Protein AF-A0A1T1HL60-F1 (afdb_monomer_lite)

Secondary structure (DSSP, 8-state):
------------HHHHHHHHHHSSSSSPPHHHHHHHHHHHHHHHHTTSS-HHHHHHHHHHHHHHHHTT-

Sequence (69 aa):
MENLIVEKSDISQAFTVWVAEYLNGFPLTEEEYDQAMFVAERLEFEGRVNHSEWLEMVWRANAALVRCT

Structure (mmCIF, N/CA/C/O backbone):
data_AF-A0A1T1HL60-F1
#
_entry.id   AF-A0A1T1HL60-F1
#
loop_
_atom_site.group_PDB
_atom_site.id
_atom_site.type_symbol
_atom_site.label_atom_id
_atom_site.label_alt_id
_atom_site.label_comp_id
_atom_site.label_asym_id
_atom_site.label_entity_id
_atom_site.label_seq_id
_atom_site.pdbx_PDB_ins_code
_atom_site.Cartn_x
_atom_site.Cartn_y
_atom_site.Cartn_z
_atom_site.occupancy
_atom_site.B_iso_or_equiv
_atom_site.auth_seq_id
_atom_site.auth_comp_id
_atom_site.auth_asym_id
_atom_site.auth_atom_id
_atom_site.pdbx_PDB_model_num
ATOM 1 N N . MET A 1 1 ? -13.003 -30.221 23.404 1.00 43.22 1 MET A N 1
ATOM 2 C CA . MET A 1 1 ? -12.295 -29.894 22.154 1.00 43.22 1 MET A CA 1
ATOM 3 C C . MET A 1 1 ? -12.385 -28.396 21.999 1.00 43.22 1 MET A C 1
ATOM 5 O O . MET A 1 1 ? -13.481 -27.887 21.803 1.00 43.22 1 MET A O 1
ATOM 9 N N . GLU A 1 2 ? -11.277 -27.709 22.258 1.00 43.19 2 GLU A N 1
ATOM 10 C CA . GLU A 1 2 ? -11.156 -26.262 22.108 1.00 43.19 2 GLU A CA 1
ATOM 11 C C . GLU A 1 2 ? -11.439 -25.894 20.652 1.00 43.19 2 GLU A C 1
ATOM 13 O O . GLU A 1 2 ? -10.683 -26.253 19.750 1.00 43.19 2 GLU A O 1
ATOM 18 N N . ASN A 1 3 ? -12.554 -25.203 20.415 1.00 40.72 3 ASN A N 1
ATOM 19 C CA . ASN A 1 3 ? -12.737 -24.480 19.170 1.00 40.72 3 ASN A CA 1
ATOM 20 C C . ASN A 1 3 ? -11.782 -23.290 19.228 1.00 40.72 3 ASN A C 1
ATOM 22 O O . ASN A 1 3 ? -12.137 -22.232 19.745 1.00 40.72 3 ASN A O 1
ATOM 26 N N . LEU A 1 4 ? -10.566 -23.483 18.710 1.00 46.72 4 LEU A N 1
ATOM 27 C CA . LEU A 1 4 ? -9.782 -22.388 18.161 1.00 46.72 4 LEU A CA 1
ATOM 28 C C . LEU A 1 4 ? -10.635 -21.762 17.055 1.00 46.72 4 LEU A C 1
ATOM 30 O O . LEU A 1 4 ? -10.588 -22.162 15.892 1.00 46.72 4 LEU A O 1
ATOM 34 N N . ILE A 1 5 ? -11.452 -20.785 17.436 1.00 52.97 5 ILE A N 1
ATOM 35 C CA . ILE A 1 5 ? -11.853 -19.735 16.520 1.00 52.97 5 ILE A CA 1
ATOM 36 C C . ILE A 1 5 ? -10.540 -19.015 16.245 1.00 52.97 5 ILE A C 1
ATOM 38 O O . ILE A 1 5 ? -10.114 -18.163 17.017 1.00 52.97 5 ILE A O 1
ATOM 42 N N . VAL A 1 6 ? -9.842 -19.464 15.201 1.00 49.72 6 VAL A N 1
ATOM 43 C CA . VAL A 1 6 ? -8.861 -18.641 14.506 1.00 49.72 6 VAL A CA 1
ATOM 44 C C . VAL A 1 6 ? -9.579 -17.323 14.300 1.00 49.72 6 VAL A C 1
ATOM 46 O O . VAL A 1 6 ? -10.588 -17.291 13.590 1.00 49.72 6 VAL A O 1
ATOM 49 N N . GLU A 1 7 ? -9.139 -16.290 15.017 1.00 46.41 7 GLU A N 1
ATOM 50 C CA . GLU A 1 7 ? -9.553 -14.922 14.771 1.00 46.41 7 GLU A CA 1
ATOM 51 C C . GLU A 1 7 ? -9.400 -14.732 13.267 1.00 46.41 7 GLU A C 1
ATOM 53 O O . GLU A 1 7 ? -8.289 -14.675 12.736 1.00 46.41 7 GLU A O 1
ATOM 58 N N . LYS A 1 8 ? -10.523 -14.734 12.542 1.00 47.91 8 LYS A N 1
ATOM 59 C CA . LYS A 1 8 ? -10.549 -14.109 11.236 1.00 47.91 8 LYS A CA 1
ATOM 60 C C . LYS A 1 8 ? -10.239 -12.665 11.567 1.00 47.91 8 LYS A C 1
ATOM 62 O O . LYS A 1 8 ? -11.128 -11.942 11.998 1.00 47.91 8 LYS A O 1
ATOM 67 N N . SER A 1 9 ? -8.962 -12.303 11.490 1.00 55.34 9 SER A N 1
ATOM 68 C CA . SER A 1 9 ? -8.562 -10.917 11.362 1.00 55.34 9 SER A CA 1
ATOM 69 C 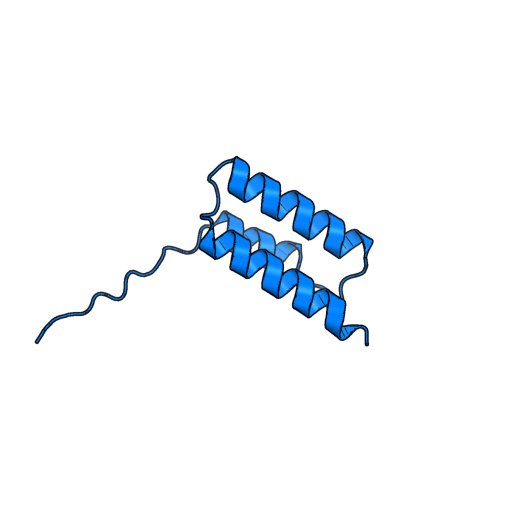C . SER A 1 9 ? -9.378 -10.438 10.170 1.00 55.34 9 SER A C 1
ATOM 71 O O . SER A 1 9 ? -9.162 -10.916 9.052 1.00 55.34 9 SER A O 1
ATOM 73 N N . ASP A 1 10 ? -10.467 -9.720 10.450 1.00 69.19 10 ASP A N 1
ATOM 74 C CA . ASP A 1 10 ? -11.383 -9.242 9.428 1.00 69.19 10 ASP A CA 1
ATOM 75 C C . ASP A 1 10 ? -10.543 -8.315 8.574 1.00 69.19 10 ASP A C 1
ATOM 77 O O . ASP A 1 10 ? -10.250 -7.194 8.984 1.00 69.19 10 ASP A O 1
ATOM 81 N N . ILE A 1 11 ? -10.075 -8.842 7.439 1.00 76.56 11 ILE A N 1
ATOM 82 C CA . ILE A 1 11 ? -9.233 -8.093 6.524 1.00 76.56 11 ILE A CA 1
ATOM 83 C C . ILE A 1 11 ? -9.994 -6.816 6.209 1.00 76.56 11 ILE A C 1
ATOM 85 O O . ILE A 1 11 ? -11.113 -6.855 5.681 1.00 76.56 11 ILE A O 1
ATOM 89 N N . SER A 1 12 ? -9.387 -5.691 6.551 1.00 84.31 12 SER A N 1
ATOM 90 C CA . SER A 1 12 ? -9.968 -4.383 6.394 1.00 84.31 12 SER A CA 1
ATOM 91 C C . SER A 1 12 ? -10.398 -4.221 4.947 1.00 84.31 12 SER A C 1
ATOM 93 O O . SER A 1 12 ? -9.666 -4.527 3.998 1.00 84.31 12 SER A O 1
ATOM 95 N N . GLN A 1 13 ? -11.601 -3.692 4.746 1.00 87.38 13 GLN A N 1
ATOM 96 C CA . GLN A 1 13 ? -12.089 -3.414 3.399 1.00 87.38 13 GLN A CA 1
ATOM 97 C C . GLN A 1 13 ? -11.101 -2.518 2.631 1.00 87.38 13 GLN A C 1
ATOM 99 O O . GLN A 1 13 ? -10.900 -2.708 1.434 1.00 87.38 13 GLN A O 1
ATOM 104 N N . ALA A 1 14 ? -10.433 -1.598 3.337 1.00 87.44 14 ALA A N 1
ATOM 105 C CA . ALA A 1 14 ? -9.373 -0.756 2.795 1.00 87.44 14 ALA A CA 1
ATOM 106 C C . ALA A 1 14 ? -8.178 -1.558 2.252 1.00 87.44 14 ALA A C 1
ATOM 108 O O . ALA A 1 14 ? -7.703 -1.253 1.162 1.00 87.44 14 ALA A O 1
ATOM 109 N N . PHE A 1 15 ? -7.746 -2.611 2.954 1.00 86.06 15 PHE A N 1
ATOM 110 C CA . PHE A 1 15 ? -6.691 -3.509 2.482 1.00 86.06 15 PHE A CA 1
ATOM 111 C C . PHE A 1 15 ? -7.110 -4.210 1.184 1.00 86.06 15 PHE A C 1
ATOM 113 O O . PHE A 1 15 ? -6.364 -4.224 0.209 1.00 86.06 15 PHE A O 1
ATOM 120 N N . THR A 1 16 ? -8.331 -4.751 1.139 1.00 86.81 16 THR A N 1
ATOM 121 C CA . THR A 1 16 ? -8.827 -5.475 -0.047 1.00 86.81 16 THR A CA 1
ATOM 122 C C . THR A 1 16 ? -8.928 -4.562 -1.270 1.00 86.81 16 THR A C 1
ATOM 124 O O . THR A 1 16 ? -8.529 -4.955 -2.366 1.00 86.81 16 THR A O 1
ATOM 127 N N . VAL A 1 17 ? -9.435 -3.339 -1.081 1.00 89.31 17 VAL A N 1
ATOM 128 C CA . VAL A 1 17 ? -9.515 -2.328 -2.146 1.00 89.31 17 VAL A CA 1
ATOM 129 C C . VAL A 1 17 ? -8.121 -1.946 -2.626 1.00 89.31 17 VAL A C 1
ATOM 131 O O . VAL A 1 17 ? -7.874 -1.978 -3.825 1.00 89.31 17 VAL A O 1
ATOM 134 N N . TRP A 1 18 ? -7.189 -1.675 -1.712 1.00 91.00 18 TRP A N 1
ATOM 135 C CA . TRP A 1 18 ? -5.824 -1.314 -2.083 1.00 91.00 18 TRP A CA 1
ATOM 136 C C . TRP A 1 18 ? -5.125 -2.419 -2.883 1.00 91.00 18 TRP A C 1
ATOM 138 O O . TRP A 1 18 ? -4.507 -2.134 -3.902 1.00 91.00 18 TRP A O 1
ATOM 148 N N . VAL A 1 19 ? -5.275 -3.689 -2.490 1.00 87.75 19 VAL A N 1
ATOM 149 C CA . VAL A 1 19 ? -4.711 -4.817 -3.252 1.00 87.75 19 VAL A CA 1
ATOM 150 C C . VAL A 1 19 ? -5.280 -4.850 -4.674 1.00 87.75 19 VAL A C 1
ATOM 152 O O . VAL A 1 19 ? -4.533 -5.045 -5.627 1.00 87.75 19 VAL A O 1
ATOM 155 N N . ALA A 1 20 ? -6.588 -4.641 -4.836 1.00 86.75 20 ALA A N 1
ATOM 156 C CA . ALA A 1 20 ? -7.214 -4.622 -6.155 1.00 86.75 20 ALA A CA 1
ATOM 157 C C . ALA A 1 20 ? -6.812 -3.394 -6.994 1.00 86.75 20 ALA A C 1
ATOM 159 O O . ALA A 1 20 ? -6.712 -3.492 -8.212 1.00 86.75 20 ALA A O 1
ATOM 160 N N . GLU A 1 21 ? -6.581 -2.239 -6.378 1.00 86.44 21 GLU A N 1
ATOM 161 C CA . GLU A 1 21 ? -6.209 -1.021 -7.103 1.00 86.44 21 GLU A CA 1
ATOM 162 C C . GLU A 1 21 ? -4.728 -1.004 -7.492 1.00 86.44 21 GLU A C 1
ATOM 164 O O . GLU A 1 21 ? -4.403 -0.655 -8.624 1.00 86.44 21 GLU A O 1
ATOM 169 N N . TYR A 1 22 ? -3.841 -1.433 -6.591 1.00 83.06 22 TYR A N 1
ATOM 170 C CA . TYR A 1 22 ? -2.395 -1.233 -6.726 1.00 83.06 22 TYR A CA 1
ATOM 171 C C . TYR A 1 22 ? -1.601 -2.498 -7.049 1.00 83.06 22 TYR A C 1
ATOM 173 O O . TYR A 1 22 ? -0.445 -2.391 -7.431 1.00 83.06 22 TYR A O 1
ATOM 181 N N . LEU A 1 23 ? -2.176 -3.698 -6.927 1.00 79.88 23 LEU A N 1
ATOM 182 C CA . LEU A 1 23 ? -1.481 -4.954 -7.259 1.00 79.88 23 LEU A CA 1
ATOM 183 C C . LEU A 1 23 ? -2.084 -5.673 -8.475 1.00 79.88 23 LEU A C 1
ATOM 185 O O . LEU A 1 23 ? -1.810 -6.849 -8.693 1.00 79.88 23 LEU A O 1
ATOM 189 N N . ASN A 1 24 ? -2.902 -4.998 -9.287 1.00 72.06 24 ASN A N 1
ATOM 190 C CA . ASN A 1 24 ? -3.491 -5.60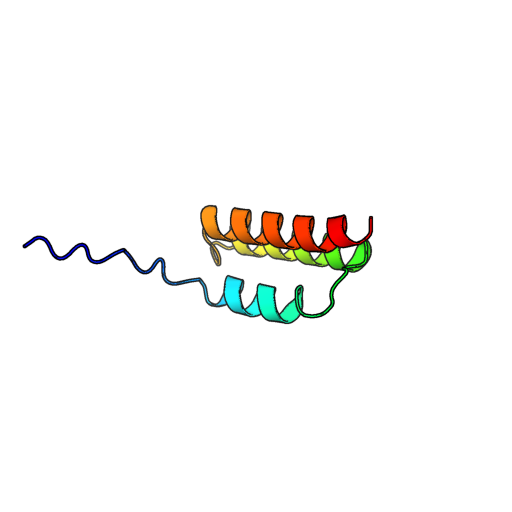1 -10.490 1.00 72.06 24 ASN A CA 1
ATOM 191 C C . ASN A 1 24 ? -2.577 -5.547 -11.731 1.00 72.06 24 ASN A C 1
ATOM 193 O O . ASN A 1 24 ? -2.803 -6.294 -12.684 1.00 72.06 24 ASN A O 1
ATOM 197 N N . GLY A 1 25 ? -1.541 -4.705 -11.725 1.00 65.50 25 GLY A N 1
ATOM 198 C CA . GLY A 1 25 ? -0.552 -4.590 -12.799 1.00 65.50 25 GLY A CA 1
ATOM 199 C C . GLY A 1 25 ? 0.836 -4.950 -12.287 1.00 65.50 25 GLY A C 1
ATOM 200 O O . GLY A 1 25 ? 1.504 -4.119 -11.690 1.00 65.50 25 GLY A O 1
ATOM 201 N N . PHE A 1 26 ? 1.264 -6.198 -12.489 1.00 71.50 26 PHE A N 1
ATOM 202 C CA . PHE A 1 26 ? 2.649 -6.597 -12.235 1.00 71.50 26 PHE A CA 1
ATOM 203 C C . PHE A 1 26 ? 3.455 -6.603 -13.544 1.00 71.50 26 PHE A C 1
ATOM 205 O O . PHE A 1 26 ? 2.940 -7.076 -14.563 1.00 71.50 26 PHE A O 1
ATOM 212 N N . PRO A 1 27 ? 4.741 -6.223 -13.508 1.00 74.06 27 PRO A N 1
ATOM 213 C CA . PRO A 1 27 ? 5.428 -5.610 -12.373 1.00 74.06 27 PRO A CA 1
ATOM 214 C C . PRO A 1 27 ? 5.046 -4.130 -12.214 1.00 74.06 27 PRO A C 1
ATOM 216 O O . PRO A 1 27 ? 4.733 -3.471 -13.203 1.00 74.06 27 PRO A O 1
ATOM 219 N N . LEU A 1 28 ? 5.087 -3.626 -10.977 1.00 79.12 28 LEU A N 1
ATOM 220 C CA . LEU A 1 28 ? 4.844 -2.205 -10.726 1.00 79.12 28 LEU A CA 1
ATOM 221 C C . LEU A 1 28 ? 6.026 -1.377 -11.225 1.00 79.12 28 LEU A C 1
ATOM 223 O O . LEU A 1 28 ? 7.189 -1.746 -11.035 1.00 79.12 28 LEU A O 1
ATOM 227 N N . THR A 1 29 ? 5.722 -0.236 -11.826 1.00 83.06 29 THR A N 1
ATOM 228 C CA . THR A 1 29 ? 6.693 0.840 -12.024 1.00 83.06 29 THR A CA 1
ATOM 229 C C . THR A 1 29 ? 7.044 1.497 -10.686 1.00 83.06 29 THR A C 1
ATOM 231 O O . THR A 1 29 ? 6.312 1.374 -9.704 1.00 83.06 29 THR A O 1
ATOM 234 N N . GLU A 1 30 ? 8.171 2.209 -10.636 1.00 81.56 30 GLU A N 1
ATOM 235 C CA . GLU A 1 30 ? 8.594 2.960 -9.443 1.00 81.56 30 GLU A CA 1
ATOM 236 C C . GLU A 1 30 ? 7.522 3.975 -9.000 1.00 81.56 30 GLU A C 1
ATOM 238 O O . GLU A 1 30 ? 7.224 4.074 -7.815 1.00 81.56 30 GLU A O 1
ATOM 243 N N . GLU A 1 31 ? 6.855 4.639 -9.953 1.00 84.56 31 GLU A N 1
ATOM 244 C CA . GLU 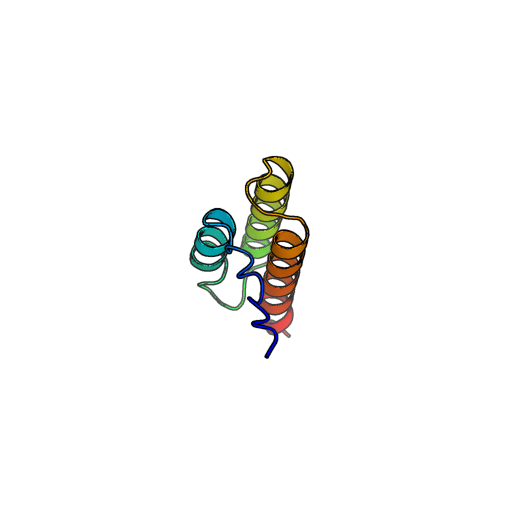A 1 31 ? 5.765 5.587 -9.680 1.00 84.56 31 GLU A CA 1
ATOM 245 C C . GLU A 1 31 ? 4.517 4.895 -9.100 1.00 84.56 31 GLU A C 1
ATOM 247 O O . GLU A 1 31 ? 3.929 5.377 -8.130 1.00 84.56 31 GLU A O 1
ATOM 252 N N . GLU A 1 32 ? 4.129 3.733 -9.638 1.00 85.31 32 GLU A N 1
ATOM 253 C CA . GLU A 1 32 ? 3.005 2.946 -9.109 1.00 85.31 32 GLU A CA 1
ATOM 254 C C . GLU A 1 32 ? 3.312 2.381 -7.718 1.00 85.31 32 GLU A C 1
ATOM 256 O O . GLU A 1 32 ? 2.430 2.332 -6.859 1.00 85.31 32 GLU A O 1
ATOM 261 N N . TYR A 1 33 ? 4.564 1.989 -7.476 1.00 87.25 33 TYR A N 1
ATOM 262 C CA . TYR A 1 33 ? 5.038 1.552 -6.169 1.00 87.25 33 TYR A CA 1
ATOM 263 C C . TYR A 1 33 ? 4.998 2.693 -5.140 1.00 87.25 33 TYR A C 1
ATOM 265 O O . TYR A 1 33 ? 4.434 2.512 -4.058 1.00 87.25 33 TYR A O 1
ATOM 273 N N . ASP A 1 34 ? 5.522 3.875 -5.479 1.00 88.38 34 ASP A N 1
ATOM 274 C CA . ASP A 1 34 ? 5.496 5.049 -4.599 1.00 88.38 34 ASP A CA 1
ATOM 275 C C . ASP A 1 34 ? 4.059 5.454 -4.259 1.00 88.38 34 ASP A C 1
ATOM 277 O O . ASP A 1 34 ? 3.730 5.737 -3.102 1.00 88.38 34 ASP A O 1
ATOM 281 N N . GLN A 1 35 ? 3.164 5.415 -5.248 1.00 89.31 35 GLN A N 1
ATOM 282 C CA . GLN A 1 35 ? 1.754 5.710 -5.033 1.00 89.31 35 GLN A CA 1
ATOM 283 C C . GLN A 1 35 ? 1.077 4.656 -4.143 1.00 89.31 35 GLN A C 1
ATOM 285 O O . GLN A 1 35 ? 0.303 5.012 -3.249 1.00 89.31 35 GLN A O 1
ATOM 290 N N . ALA A 1 36 ? 1.389 3.373 -4.338 1.00 89.31 36 ALA A N 1
ATOM 291 C CA . ALA A 1 36 ? 0.885 2.288 -3.507 1.00 89.31 36 ALA A CA 1
ATOM 292 C C . ALA A 1 36 ? 1.347 2.438 -2.045 1.00 89.31 36 ALA A C 1
ATOM 294 O O . ALA A 1 36 ? 0.528 2.304 -1.131 1.00 89.31 36 ALA A O 1
ATOM 295 N N . MET A 1 37 ? 2.618 2.788 -1.822 1.00 90.50 37 MET A N 1
ATOM 296 C CA . MET A 1 37 ? 3.192 3.013 -0.490 1.00 90.50 37 MET A CA 1
ATOM 297 C C . MET A 1 37 ? 2.604 4.238 0.209 1.00 90.50 37 MET A C 1
ATOM 299 O O . MET A 1 37 ? 2.206 4.141 1.370 1.00 90.50 37 MET A O 1
ATOM 303 N N . PHE A 1 38 ? 2.456 5.359 -0.502 1.00 92.00 38 PHE A N 1
ATOM 304 C CA . PHE A 1 38 ? 1.836 6.565 0.050 1.00 92.00 38 PHE A CA 1
ATOM 305 C C . PHE A 1 38 ? 0.401 6.301 0.527 1.00 92.00 38 PHE A C 1
ATOM 307 O O . PHE A 1 38 ? -0.019 6.754 1.595 1.00 92.00 38 PHE A O 1
ATOM 314 N N . VAL A 1 39 ? -0.370 5.538 -0.252 1.00 91.50 39 VAL A N 1
ATOM 315 C CA . VAL A 1 39 ? -1.740 5.179 0.128 1.00 91.50 39 VAL A CA 1
ATOM 316 C C . VAL A 1 39 ? -1.755 4.175 1.279 1.00 91.50 39 VAL A C 1
ATOM 318 O O . VAL A 1 39 ? -2.607 4.306 2.156 1.00 91.50 39 VAL A O 1
ATOM 321 N N . ALA A 1 40 ? -0.820 3.222 1.324 1.00 90.38 40 ALA A N 1
ATOM 322 C CA . ALA A 1 40 ? -0.703 2.278 2.433 1.00 90.38 40 ALA A CA 1
ATOM 323 C C . ALA A 1 40 ? -0.428 2.990 3.768 1.00 90.38 40 ALA A C 1
ATOM 325 O O . ALA A 1 40 ? -1.149 2.751 4.736 1.00 90.38 40 ALA A O 1
ATOM 326 N N . GLU A 1 41 ? 0.538 3.915 3.810 1.00 90.69 41 GLU A N 1
ATOM 327 C CA . GLU A 1 41 ? 0.817 4.734 5.003 1.00 90.69 41 GLU A CA 1
ATOM 328 C C . GLU A 1 41 ? -0.389 5.578 5.419 1.00 90.69 41 GLU A C 1
ATOM 330 O O . GLU A 1 41 ? -0.745 5.631 6.596 1.00 90.69 41 GLU A O 1
ATOM 335 N N . ARG A 1 42 ? -1.075 6.210 4.457 1.00 92.44 42 ARG A N 1
ATOM 336 C CA . ARG A 1 42 ? -2.275 6.998 4.759 1.00 92.44 42 ARG A CA 1
ATOM 337 C C . ARG A 1 42 ? -3.380 6.137 5.375 1.00 92.44 42 ARG A C 1
ATOM 339 O O . ARG A 1 42 ? -4.037 6.576 6.314 1.00 92.44 42 ARG A O 1
ATOM 346 N N . LEU A 1 43 ? -3.592 4.923 4.865 1.00 90.00 43 LEU A N 1
ATOM 347 C CA . LEU A 1 43 ? -4.613 4.011 5.383 1.00 90.00 43 LEU A CA 1
ATOM 348 C C . LEU A 1 43 ? -4.305 3.544 6.812 1.00 90.00 43 LEU A C 1
ATOM 350 O O . LEU A 1 43 ? -5.238 3.398 7.604 1.00 90.00 43 LEU A O 1
ATOM 354 N N . GLU A 1 44 ? -3.032 3.332 7.150 1.00 90.19 44 GLU A N 1
ATOM 355 C CA . GLU A 1 44 ? -2.612 3.015 8.519 1.00 90.19 44 GLU A CA 1
ATOM 356 C C . GLU A 1 44 ? -2.812 4.225 9.441 1.00 90.19 44 GLU A C 1
ATOM 358 O O . GLU A 1 44 ? -3.414 4.103 10.508 1.00 90.19 44 GLU A O 1
ATOM 363 N N . PHE A 1 45 ? -2.384 5.413 9.002 1.00 90.81 45 PHE A N 1
ATOM 364 C CA . PHE A 1 45 ? -2.527 6.653 9.766 1.00 90.81 45 PHE A CA 1
ATOM 365 C C . PHE A 1 45 ? -3.994 6.994 10.072 1.00 90.81 45 PHE A C 1
ATOM 367 O O . PHE A 1 45 ? -4.322 7.451 11.166 1.00 90.81 45 PHE A O 1
ATOM 374 N N . GLU A 1 46 ? -4.897 6.739 9.124 1.00 90.62 46 GLU A N 1
ATOM 375 C CA . GLU A 1 46 ? -6.344 6.909 9.297 1.00 90.62 46 GLU A CA 1
ATOM 376 C C . GLU A 1 46 ? -6.996 5.788 10.134 1.00 90.62 46 GLU A C 1
ATOM 378 O O . GLU A 1 46 ? -8.199 5.839 10.396 1.00 90.62 46 GLU A O 1
ATOM 383 N N . GLY A 1 47 ? -6.238 4.761 10.539 1.00 89.00 47 GLY A N 1
ATOM 384 C CA . GLY A 1 47 ? -6.743 3.596 11.268 1.00 89.00 47 GLY A CA 1
ATOM 385 C C . GLY A 1 47 ? -7.680 2.712 10.439 1.00 89.00 47 GLY A C 1
ATOM 386 O O . GLY A 1 47 ? -8.474 1.956 10.998 1.00 89.00 47 GLY A O 1
ATOM 387 N N . ARG A 1 48 ? -7.629 2.827 9.104 1.00 89.06 48 ARG A N 1
ATOM 388 C CA . ARG A 1 48 ? -8.446 2.038 8.166 1.00 89.06 48 ARG A CA 1
ATOM 389 C C . ARG A 1 48 ? -7.862 0.660 7.885 1.00 89.06 48 ARG A C 1
ATOM 391 O O . ARG A 1 48 ? -8.590 -0.191 7.382 1.00 89.06 48 ARG A O 1
ATOM 398 N N . VAL A 1 49 ? -6.577 0.476 8.168 1.00 88.12 49 VAL A N 1
ATOM 399 C CA . VAL A 1 49 ? -5.891 -0.815 8.235 1.00 88.12 49 VAL A CA 1
ATOM 400 C C . VAL A 1 49 ? -5.113 -0.882 9.543 1.00 88.12 49 VAL A C 1
ATOM 402 O O . VAL A 1 49 ? -4.690 0.144 10.077 1.00 88.12 49 VAL A O 1
ATOM 405 N N . ASN A 1 50 ? -4.935 -2.084 10.078 1.00 87.31 50 ASN A N 1
ATOM 406 C CA . ASN A 1 50 ? -4.072 -2.288 11.235 1.00 87.31 50 ASN A CA 1
ATOM 407 C C . ASN A 1 50 ? -2.593 -2.391 10.812 1.00 87.31 50 ASN A C 1
ATOM 409 O O . ASN A 1 50 ? -2.270 -2.556 9.635 1.00 87.31 50 ASN A O 1
ATOM 413 N N . HIS A 1 51 ? -1.680 -2.330 11.782 1.00 85.75 51 HIS A N 1
ATOM 414 C CA . HIS A 1 51 ? -0.239 -2.369 11.512 1.00 85.75 51 HIS A CA 1
ATOM 415 C C . HIS A 1 51 ? 0.216 -3.659 10.794 1.00 85.75 51 HIS A C 1
ATOM 417 O O . HIS A 1 51 ? 1.128 -3.632 9.970 1.00 85.75 51 HIS A O 1
ATOM 423 N N . SER A 1 52 ? -0.425 -4.802 11.065 1.00 87.88 52 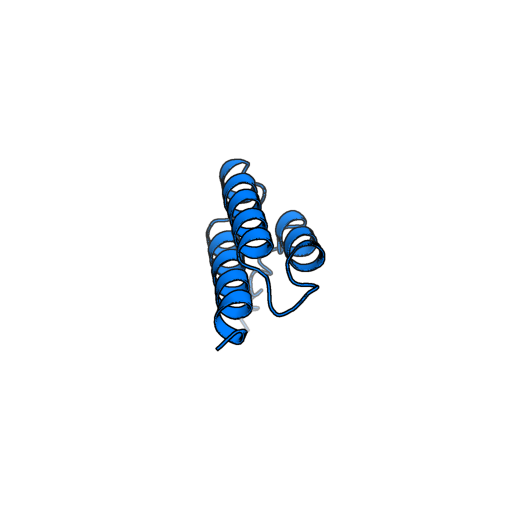SER A N 1
ATOM 424 C CA . SER A 1 52 ? -0.107 -6.075 10.403 1.00 87.88 52 SER A CA 1
ATOM 425 C C . SER A 1 52 ? -0.547 -6.093 8.936 1.00 87.88 52 SER A C 1
ATOM 427 O O . SER A 1 52 ? 0.168 -6.612 8.085 1.00 87.88 52 SER A O 1
ATOM 429 N N . GLU A 1 53 ? -1.696 -5.497 8.629 1.00 87.25 53 GLU A N 1
ATOM 430 C CA . GLU A 1 53 ? -2.192 -5.321 7.263 1.00 87.25 53 GLU A CA 1
ATOM 431 C C . GLU A 1 53 ? -1.332 -4.342 6.479 1.00 87.25 53 GLU A C 1
ATOM 433 O O . GLU A 1 53 ? -1.012 -4.607 5.325 1.00 87.25 53 GLU A O 1
ATOM 438 N N . TRP A 1 54 ? -0.905 -3.249 7.112 1.00 91.00 54 TRP A N 1
ATOM 439 C CA . TRP A 1 54 ? 0.056 -2.330 6.518 1.00 91.00 54 TRP A CA 1
ATOM 440 C C . TRP A 1 54 ? 1.360 -3.053 6.158 1.00 91.00 54 TRP A C 1
ATOM 442 O O . TRP A 1 54 ? 1.790 -2.992 5.009 1.00 91.00 54 TRP A O 1
ATOM 452 N N . LEU A 1 55 ? 1.938 -3.831 7.082 1.00 90.12 55 LEU A N 1
ATOM 453 C CA . LEU A 1 55 ? 3.128 -4.648 6.804 1.00 90.12 55 LEU A CA 1
ATOM 454 C C . LEU A 1 55 ? 2.930 -5.586 5.602 1.00 90.12 55 LEU A C 1
ATOM 456 O O . LEU A 1 55 ? 3.800 -5.678 4.735 1.00 90.12 55 LEU A O 1
ATOM 460 N N . GLU A 1 56 ? 1.778 -6.250 5.524 1.00 89.31 56 GLU A N 1
ATOM 461 C CA . GLU A 1 56 ? 1.408 -7.125 4.408 1.00 89.31 56 GLU A CA 1
ATOM 462 C C . GLU A 1 56 ? 1.295 -6.341 3.079 1.00 89.31 56 GLU A C 1
ATOM 464 O O . GLU A 1 56 ? 1.750 -6.824 2.040 1.00 89.31 56 GLU A O 1
ATOM 469 N N . MET A 1 57 ? 0.753 -5.116 3.092 1.00 89.31 57 MET A N 1
ATOM 470 C CA . MET A 1 57 ? 0.702 -4.228 1.918 1.00 89.31 57 MET A CA 1
ATOM 471 C C . MET A 1 57 ? 2.111 -3.867 1.442 1.00 89.31 57 MET A C 1
ATOM 473 O O . MET A 1 57 ? 2.427 -4.061 0.267 1.00 89.31 57 MET A O 1
ATOM 477 N N . VAL A 1 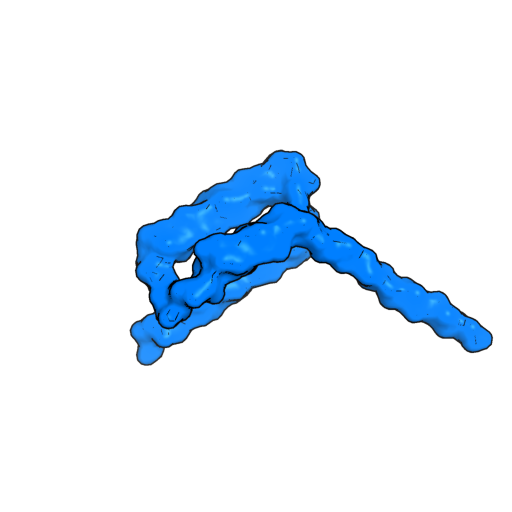58 ? 2.982 -3.432 2.358 1.00 89.88 58 VAL A N 1
ATOM 478 C CA . VAL A 1 58 ? 4.377 -3.081 2.052 1.00 89.88 58 VAL A CA 1
ATOM 479 C C . VAL A 1 58 ? 5.130 -4.279 1.473 1.00 89.88 58 VAL A C 1
ATOM 481 O O . VAL A 1 58 ? 5.824 -4.158 0.464 1.00 89.88 58 VAL A O 1
ATOM 484 N N . TRP A 1 59 ? 4.966 -5.470 2.054 1.00 89.75 59 TRP A N 1
ATOM 485 C CA . TRP A 1 59 ? 5.594 -6.687 1.535 1.00 89.75 59 TRP A CA 1
ATOM 486 C C . TRP A 1 59 ? 5.141 -7.026 0.119 1.00 89.75 59 TRP A C 1
ATOM 488 O O . TRP A 1 59 ? 5.970 -7.394 -0.716 1.00 89.75 59 TRP A O 1
ATOM 498 N N . ARG A 1 60 ? 3.846 -6.885 -0.178 1.00 87.56 60 ARG A N 1
ATOM 499 C CA . ARG A 1 60 ? 3.320 -7.155 -1.520 1.00 87.56 60 ARG A CA 1
ATOM 500 C C . ARG A 1 60 ? 3.779 -6.118 -2.539 1.00 87.56 60 ARG A C 1
ATOM 502 O O . ARG A 1 60 ? 4.164 -6.519 -3.633 1.00 87.56 60 ARG A O 1
ATOM 509 N N . ALA A 1 61 ? 3.799 -4.834 -2.180 1.00 86.56 61 ALA A N 1
ATOM 510 C CA . ALA A 1 61 ? 4.345 -3.774 -3.029 1.00 86.56 61 ALA A CA 1
ATOM 511 C C . ALA A 1 61 ? 5.836 -4.016 -3.328 1.00 86.56 61 ALA A C 1
ATOM 513 O O . ALA A 1 61 ? 6.250 -3.991 -4.485 1.00 86.56 61 ALA A O 1
ATOM 514 N N . ASN A 1 62 ? 6.629 -4.375 -2.314 1.00 85.94 62 ASN A N 1
ATOM 515 C CA . ASN A 1 62 ? 8.044 -4.718 -2.485 1.00 85.94 62 ASN A CA 1
ATOM 516 C C . ASN A 1 62 ? 8.238 -5.934 -3.396 1.00 85.94 62 ASN A C 1
ATOM 518 O O . ASN A 1 62 ? 9.084 -5.923 -4.289 1.00 85.94 62 ASN A O 1
ATOM 522 N N . ALA A 1 63 ? 7.445 -6.991 -3.206 1.00 85.38 63 ALA A N 1
ATOM 523 C CA . ALA A 1 63 ? 7.498 -8.176 -4.059 1.00 85.38 63 ALA A CA 1
ATOM 524 C C . ALA A 1 63 ? 7.086 -7.869 -5.510 1.00 85.38 63 ALA A C 1
ATOM 526 O O . ALA A 1 63 ? 7.609 -8.485 -6.443 1.00 85.38 63 ALA A O 1
ATOM 527 N N . ALA A 1 64 ? 6.164 -6.921 -5.699 1.00 82.00 64 ALA A N 1
ATOM 528 C CA . ALA A 1 64 ? 5.729 -6.449 -7.005 1.00 82.00 64 ALA A CA 1
ATOM 529 C C . ALA A 1 64 ? 6.809 -5.661 -7.746 1.00 82.00 64 ALA A C 1
ATOM 531 O O . ALA A 1 64 ? 6.944 -5.821 -8.959 1.00 82.00 64 ALA A O 1
ATOM 532 N N . LEU A 1 65 ? 7.591 -4.872 -7.007 1.00 79.06 65 LEU A N 1
ATOM 533 C CA . LEU A 1 65 ? 8.716 -4.098 -7.520 1.00 79.06 65 LEU A CA 1
ATOM 534 C C . LEU A 1 65 ? 9.920 -4.994 -7.863 1.00 79.06 65 LEU A C 1
ATOM 536 O O . LEU A 1 65 ? 10.496 -4.888 -8.941 1.00 79.06 65 LEU A O 1
ATOM 540 N N . VAL A 1 66 ? 10.285 -5.931 -6.978 1.00 68.44 66 VAL A N 1
ATOM 541 C CA . VAL A 1 66 ? 11.485 -6.786 -7.130 1.00 68.44 66 VAL A CA 1
ATOM 542 C C . VAL A 1 66 ? 11.364 -7.790 -8.284 1.00 68.44 66 VAL A C 1
ATOM 544 O O . VAL A 1 66 ? 12.373 -8.220 -8.841 1.00 68.44 66 VAL A O 1
ATOM 547 N N . ARG A 1 67 ? 10.147 -8.138 -8.721 1.00 59.22 67 ARG A N 1
ATOM 548 C CA . ARG A 1 67 ? 9.949 -8.985 -9.913 1.00 59.22 67 ARG A CA 1
ATOM 549 C C . ARG A 1 67 ? 10.338 -8.307 -11.243 1.00 59.2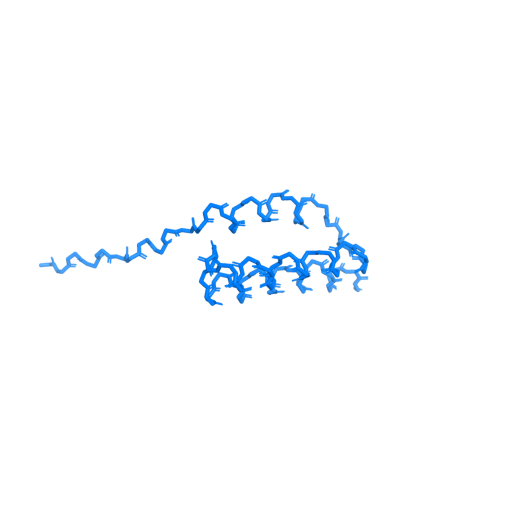2 67 ARG A C 1
ATOM 551 O O . ARG A 1 67 ? 10.213 -8.950 -12.281 1.00 59.22 67 ARG A O 1
ATOM 558 N N . CYS A 1 68 ? 10.840 -7.067 -11.217 1.00 48.50 68 CYS A N 1
ATOM 559 C CA . CYS A 1 68 ? 11.524 -6.406 -12.339 1.00 48.50 68 CYS A CA 1
ATOM 560 C C . CYS A 1 68 ? 13.002 -6.809 -12.542 1.00 48.50 68 CYS A C 1
ATOM 562 O O . CYS A 1 68 ? 13.610 -6.329 -13.499 1.00 48.50 68 CYS A O 1
ATOM 564 N N . THR A 1 69 ? 13.591 -7.654 -11.686 1.00 43.28 69 THR A N 1
ATOM 565 C CA . THR A 1 69 ? 14.978 -8.163 -11.838 1.00 43.28 69 THR A CA 1
ATOM 566 C C . THR A 1 69 ? 15.032 -9.627 -12.237 1.00 43.28 69 THR A C 1
ATOM 568 O O . THR A 1 69 ? 15.914 -9.963 -13.059 1.00 43.28 69 THR A O 1
#

Foldseek 3Di:
DDPPPVPPPVFQPLLVVLCVVLVPDAQDDPVSLVVSLVSLVVCCVVVSGDPVSSVVSNVSSVVSNVVVD

pLDDT: mean 78.96, std 15.43, range [40.72, 92.44]

Radius of gyration: 13.92 Å; chains: 1; bounding box: 28×37×35 Å